Protein AF-A0A8I0DMH4-F1 (afdb_monomer)

InterPro domains:
  IPR010359 IrrE N-terminal-like domain [PF06114] (3-61)

Radius of gyration: 14.32 Å; Cα contacts (8 Å, |Δi|>4): 60; chains: 1; bounding box: 33×24×38 Å

Structure (mmCIF, N/CA/C/O backbone):
data_AF-A0A8I0DMH4-F1
#
_entry.id   AF-A0A8I0DMH4-F1
#
loop_
_atom_site.group_PDB
_atom_site.id
_atom_site.type_symbol
_atom_site.label_atom_id
_atom_site.label_alt_id
_atom_site.label_comp_id
_atom_site.label_asym_id
_atom_site.label_entity_id
_atom_site.label_seq_id
_atom_site.pdbx_PDB_ins_code
_atom_site.Cartn_x
_atom_site.Cartn_y
_atom_site.Cartn_z
_atom_site.occupancy
_atom_site.B_iso_or_equiv
_atom_site.auth_seq_id
_atom_site.auth_comp_id
_atom_site.auth_asym_id
_atom_site.auth_atom_id
_atom_site.pdbx_PDB_model_num
ATOM 1 N N . MET A 1 1 ? -9.008 14.209 -7.191 1.00 58.97 1 MET A N 1
ATOM 2 C CA . MET A 1 1 ? -8.758 13.268 -6.085 1.00 58.97 1 MET A CA 1
ATOM 3 C C . MET A 1 1 ? -7.991 12.104 -6.672 1.00 58.97 1 MET A C 1
ATOM 5 O O . MET A 1 1 ? -8.419 11.579 -7.693 1.00 58.97 1 MET A O 1
ATOM 9 N N . GLU A 1 2 ? -6.817 11.811 -6.130 1.00 85.69 2 GLU A N 1
ATOM 10 C CA . GLU A 1 2 ? -5.896 10.825 -6.700 1.00 85.69 2 GLU A CA 1
ATOM 11 C C . GLU A 1 2 ? -6.345 9.392 -6.358 1.00 85.69 2 GLU A C 1
ATOM 13 O O . GLU A 1 2 ? -6.964 9.168 -5.317 1.00 85.69 2 GLU A O 1
ATOM 18 N N . ARG A 1 3 ? -6.059 8.417 -7.238 1.00 91.38 3 ARG A N 1
ATOM 19 C CA . ARG A 1 3 ? -6.498 7.006 -7.114 1.00 91.38 3 ARG A CA 1
ATOM 20 C C . ARG A 1 3 ? -6.111 6.381 -5.768 1.00 91.38 3 ARG A C 1
ATOM 22 O O . ARG A 1 3 ? -6.903 5.643 -5.191 1.00 91.38 3 ARG A O 1
ATOM 29 N N . HIS A 1 4 ? -4.927 6.709 -5.255 1.00 92.44 4 HIS A N 1
ATOM 30 C CA . HIS A 1 4 ? -4.433 6.183 -3.983 1.00 92.44 4 HIS A CA 1
ATOM 31 C C . HIS A 1 4 ? -5.234 6.698 -2.773 1.00 92.44 4 HIS A C 1
ATOM 33 O O . HIS A 1 4 ? -5.533 5.920 -1.873 1.00 92.44 4 HIS A O 1
ATOM 39 N N . VAL A 1 5 ? -5.656 7.971 -2.786 1.00 93.94 5 VAL A N 1
ATOM 40 C CA . VAL A 1 5 ? -6.482 8.565 -1.718 1.00 93.94 5 VAL A CA 1
ATOM 41 C C . VAL A 1 5 ? -7.828 7.853 -1.646 1.00 93.94 5 VAL A C 1
ATOM 43 O O . VAL A 1 5 ? -8.277 7.472 -0.575 1.00 93.94 5 VAL A O 1
ATOM 46 N N . LEU A 1 6 ? -8.448 7.596 -2.800 1.00 94.88 6 LEU A N 1
ATOM 47 C CA . LEU A 1 6 ? -9.711 6.859 -2.864 1.00 94.88 6 LEU A CA 1
ATOM 48 C C . LEU A 1 6 ? -9.610 5.454 -2.261 1.00 94.88 6 LEU A C 1
ATOM 50 O O . LEU A 1 6 ? -10.499 5.037 -1.523 1.00 94.88 6 LEU A O 1
ATOM 54 N N . ALA A 1 7 ? -8.538 4.729 -2.575 1.00 96.06 7 ALA A N 1
ATOM 55 C CA . ALA A 1 7 ? -8.313 3.396 -2.029 1.00 96.06 7 ALA A CA 1
ATOM 56 C C . ALA A 1 7 ? -8.047 3.425 -0.517 1.00 96.06 7 ALA A C 1
ATOM 58 O O . ALA A 1 7 ? -8.536 2.557 0.201 1.00 96.06 7 ALA A O 1
ATOM 59 N N . HIS A 1 8 ? -7.327 4.438 -0.033 1.00 94.62 8 HIS A N 1
ATOM 60 C CA . HIS A 1 8 ? -7.071 4.649 1.389 1.00 94.62 8 HIS A CA 1
ATOM 61 C C . HIS A 1 8 ? -8.375 4.900 2.168 1.00 94.62 8 HIS A C 1
ATOM 63 O O . HIS A 1 8 ? -8.677 4.178 3.119 1.00 94.62 8 HIS A O 1
ATOM 69 N N . GLU A 1 9 ? -9.211 5.836 1.709 1.00 93.88 9 GLU A N 1
ATOM 70 C CA . GLU A 1 9 ? -10.510 6.119 2.338 1.00 93.88 9 GLU A CA 1
ATOM 71 C C . GLU A 1 9 ? -11.461 4.913 2.277 1.00 93.88 9 GLU A C 1
ATOM 73 O O . GLU A 1 9 ? -12.214 4.642 3.217 1.00 93.88 9 GLU A O 1
ATOM 78 N N . LEU A 1 10 ? -11.406 4.135 1.190 1.00 94.31 10 LEU A N 1
ATOM 79 C CA . LEU A 1 10 ? -12.132 2.871 1.098 1.00 94.31 10 LEU A CA 1
ATOM 80 C C . LEU A 1 10 ? -11.632 1.857 2.139 1.00 94.31 10 LEU A C 1
ATOM 82 O O . LEU A 1 10 ? -12.444 1.177 2.768 1.00 94.31 10 LEU A O 1
ATOM 86 N N . GLY A 1 11 ? -10.318 1.790 2.361 1.00 94.38 11 GLY A N 1
ATOM 87 C CA . GLY A 1 11 ? -9.708 0.988 3.417 1.00 94.38 11 GLY A CA 1
ATOM 88 C C . GLY A 1 11 ? -10.242 1.360 4.797 1.00 94.38 11 GLY A C 1
ATOM 89 O O . GLY A 1 11 ? -10.640 0.475 5.555 1.00 94.38 11 GLY A O 1
ATOM 90 N N . HIS A 1 12 ? -10.366 2.653 5.104 1.00 91.88 12 HIS A N 1
ATOM 91 C CA . HIS A 1 12 ? -11.031 3.102 6.329 1.00 91.88 12 HIS A CA 1
ATOM 92 C C . HIS A 1 12 ? -12.491 2.652 6.404 1.00 91.88 12 HIS A C 1
ATOM 94 O O . HIS A 1 12 ? -12.910 2.094 7.420 1.00 91.88 12 HIS A O 1
ATOM 100 N N . ALA A 1 13 ? -13.262 2.845 5.335 1.00 91.31 13 ALA A N 1
ATOM 101 C CA . ALA A 1 13 ? -14.673 2.471 5.315 1.00 91.31 13 ALA A CA 1
ATOM 102 C C . ALA A 1 13 ? -14.891 0.960 5.529 1.00 91.31 13 ALA A C 1
ATOM 104 O O . ALA A 1 13 ? -15.848 0.568 6.199 1.00 91.31 13 ALA A O 1
ATOM 105 N N . ILE A 1 14 ? -14.006 0.114 4.989 1.00 93.38 14 ILE A N 1
ATOM 106 C CA . ILE A 1 14 ? -14.113 -1.350 5.067 1.00 93.38 14 ILE A CA 1
ATOM 107 C C . ILE A 1 14 ? -13.523 -1.907 6.368 1.00 93.38 14 ILE A C 1
ATOM 109 O O . ILE A 1 14 ? -14.176 -2.705 7.041 1.00 93.38 14 ILE A O 1
ATOM 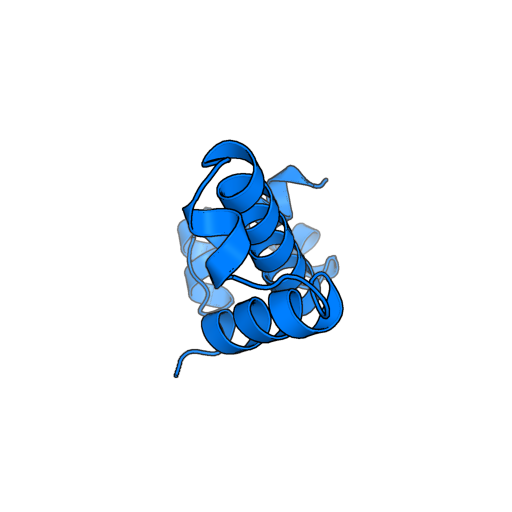113 N N . LEU A 1 15 ? -12.296 -1.520 6.728 1.00 90.88 15 LEU A N 1
ATOM 114 C CA . LEU A 1 15 ? -11.572 -2.088 7.874 1.00 90.88 15 LEU A CA 1
ATOM 115 C C . LEU A 1 15 ? -11.982 -1.453 9.205 1.00 90.88 15 LEU A C 1
ATOM 117 O O . LEU A 1 15 ? -11.882 -2.076 10.266 1.00 90.88 15 LEU A O 1
ATOM 121 N N . HIS A 1 16 ? -12.457 -0.211 9.160 1.00 87.44 16 HIS A N 1
ATOM 122 C CA . HIS A 1 16 ? -12.714 0.619 10.330 1.00 87.44 16 HIS A CA 1
ATOM 123 C C . HIS A 1 16 ? -14.137 1.230 10.341 1.00 87.44 16 HIS A C 1
ATOM 125 O O . HIS A 1 16 ? -14.304 2.390 10.715 1.00 87.44 16 HIS A O 1
ATOM 131 N N . PRO A 1 17 ? -15.207 0.458 10.036 1.00 79.94 17 PRO A N 1
ATOM 132 C CA . PRO A 1 17 ? -16.560 0.989 9.806 1.00 79.94 17 PRO A CA 1
ATOM 133 C C . PRO A 1 17 ? -17.238 1.571 11.055 1.00 79.94 17 PRO A C 1
ATOM 135 O O . PRO A 1 17 ? -18.219 2.303 10.955 1.00 79.94 17 PRO A O 1
ATOM 138 N N . LYS A 1 18 ? -16.763 1.205 12.251 1.00 72.81 18 LYS A N 1
ATOM 139 C CA . LYS A 1 18 ? -17.311 1.648 13.549 1.00 72.81 18 LYS A CA 1
ATOM 140 C C . LYS A 1 18 ? -16.373 2.592 14.292 1.00 72.81 18 LYS A C 1
ATOM 142 O O . LYS A 1 18 ? -16.610 2.924 15.454 1.00 72.81 18 LYS A O 1
ATOM 147 N N . THR A 1 19 ? -15.285 2.981 13.646 1.00 66.94 19 THR A N 1
ATOM 148 C CA . THR A 1 19 ? -14.247 3.790 14.252 1.00 66.94 19 THR A CA 1
ATOM 149 C C . THR A 1 19 ? -14.739 5.227 14.302 1.00 66.94 19 THR A C 1
ATOM 151 O O . THR A 1 19 ? -14.715 5.951 13.314 1.00 66.94 19 THR A O 1
ATOM 154 N N . ASN A 1 20 ? -15.251 5.638 15.461 1.00 62.38 20 ASN A N 1
ATOM 155 C CA . ASN A 1 20 ? -15.648 7.020 15.673 1.00 62.38 20 ASN A CA 1
ATOM 156 C C . ASN A 1 20 ? -14.366 7.855 15.801 1.00 62.38 20 ASN A C 1
ATOM 158 O O . ASN A 1 20 ? -13.747 7.876 16.866 1.00 62.38 20 ASN A O 1
ATOM 162 N N . ILE A 1 21 ? -13.936 8.479 14.701 1.00 56.41 21 ILE A N 1
ATOM 163 C CA . ILE A 1 21 ? -12.685 9.253 14.596 1.00 56.41 21 ILE A CA 1
ATOM 164 C C . ILE A 1 21 ? -12.572 10.264 15.752 1.00 56.41 21 ILE A C 1
ATOM 166 O O . ILE A 1 21 ? -11.508 10.410 16.345 1.00 56.41 21 ILE A O 1
ATOM 170 N N . THR A 1 22 ? -13.703 10.837 16.177 1.00 53.28 22 THR A N 1
ATOM 171 C CA . THR A 1 22 ? -13.794 11.782 17.304 1.00 53.28 22 THR A CA 1
ATOM 172 C C . THR A 1 22 ? -13.429 11.191 18.676 1.00 53.28 22 THR A C 1
ATOM 174 O O . THR A 1 22 ? -12.936 11.912 19.538 1.00 53.28 22 THR A O 1
ATOM 177 N N . TYR A 1 23 ? -13.626 9.887 18.909 1.00 52.03 23 TYR A N 1
ATOM 178 C CA . TYR A 1 23 ? -13.260 9.235 20.177 1.00 52.03 23 TYR A CA 1
ATOM 179 C C . TYR A 1 23 ? -11.758 8.915 20.237 1.00 52.03 23 TYR A C 1
ATOM 181 O O . TYR A 1 23 ? -11.122 9.049 21.285 1.00 52.03 23 TYR A O 1
ATOM 189 N N . LEU A 1 24 ? -11.173 8.544 19.097 1.00 54.44 24 LEU A N 1
ATOM 190 C CA . LEU A 1 24 ? -9.759 8.183 18.968 1.00 54.44 24 LEU A CA 1
ATOM 191 C C . LEU A 1 24 ? -8.799 9.363 19.128 1.00 54.44 24 LEU A C 1
ATOM 193 O O . LEU A 1 24 ? -7.701 9.170 19.655 1.00 54.44 24 LEU A O 1
ATOM 197 N N . GLU A 1 25 ? -9.224 10.571 18.749 1.00 53.34 25 GLU A N 1
ATOM 198 C CA . GLU A 1 25 ? -8.447 11.803 18.949 1.00 53.34 25 GLU A CA 1
ATOM 199 C C . GLU A 1 25 ? -8.135 12.086 20.426 1.00 53.34 25 GLU A C 1
ATOM 201 O O . GLU A 1 25 ? -7.141 12.740 20.727 1.00 53.34 25 GLU A O 1
ATOM 206 N N . SER A 1 26 ? -8.941 11.562 21.356 1.00 55.09 26 SER A N 1
ATOM 207 C CA . SER A 1 26 ? 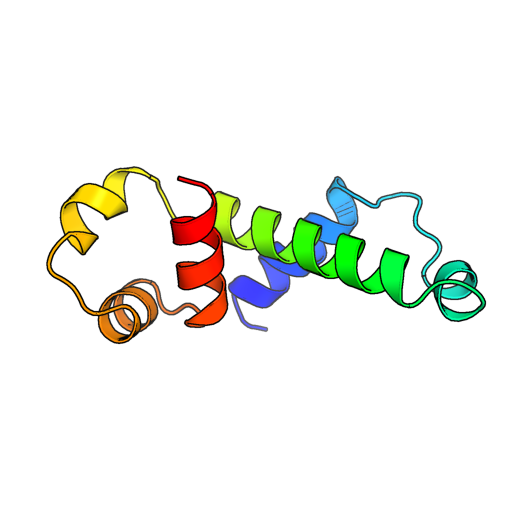-8.843 11.921 22.774 1.00 55.09 26 SER A CA 1
ATOM 208 C C . SER A 1 26 ? -7.877 11.074 23.611 1.00 55.09 26 SER A C 1
ATOM 210 O O . SER A 1 26 ? -7.512 11.524 24.693 1.00 55.09 26 SER A O 1
ATOM 212 N N . ASN A 1 27 ? -7.441 9.881 23.163 1.00 50.91 27 ASN A N 1
ATOM 213 C CA . ASN A 1 27 ? -6.727 8.958 24.069 1.00 50.91 27 ASN A CA 1
ATOM 214 C C . ASN A 1 27 ? -5.574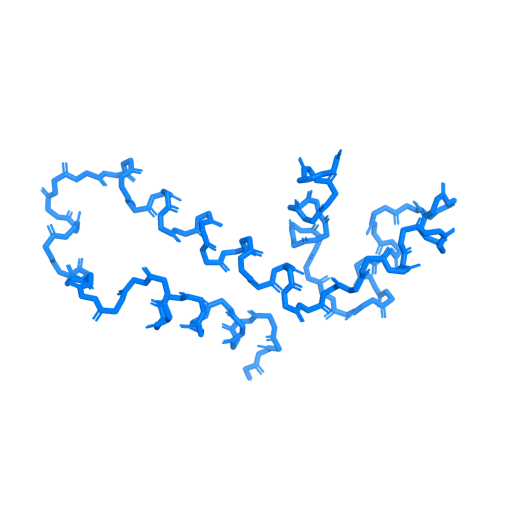 8.104 23.506 1.00 50.91 27 ASN A C 1
ATOM 216 O O . ASN A 1 27 ? -4.865 7.504 24.312 1.00 50.91 27 ASN A O 1
ATOM 220 N N . THR A 1 28 ? -5.322 8.000 22.194 1.00 60.06 28 THR A N 1
ATOM 221 C CA . THR A 1 28 ? -4.321 7.019 21.711 1.00 60.06 28 THR A CA 1
ATOM 222 C C . THR A 1 28 ? -3.722 7.365 20.342 1.00 60.06 28 THR A C 1
ATOM 224 O O . THR A 1 28 ? -4.174 6.838 19.325 1.00 60.06 28 THR A O 1
ATOM 227 N N . PHE A 1 29 ? -2.653 8.171 20.295 1.00 61.59 29 PHE A N 1
ATOM 228 C CA . PHE A 1 29 ? -1.841 8.372 19.075 1.00 61.59 29 PHE A CA 1
ATOM 229 C C . PHE A 1 29 ? -1.466 7.042 18.390 1.00 61.59 29 PHE A C 1
ATOM 231 O O . PHE A 1 29 ? -1.562 6.912 17.173 1.00 61.59 29 PHE A O 1
ATOM 238 N N . TYR A 1 30 ? -1.155 6.024 19.196 1.00 60.97 30 TYR A N 1
ATOM 239 C CA . TYR A 1 30 ? -0.811 4.673 18.750 1.00 60.97 30 TYR A CA 1
ATOM 240 C C . TYR A 1 30 ? -1.931 3.956 17.976 1.00 60.97 30 TYR A C 1
ATOM 242 O O . TYR A 1 30 ? -1.671 3.204 17.041 1.00 60.97 30 TYR A O 1
ATOM 250 N N . SER A 1 31 ? -3.194 4.176 18.345 1.00 72.62 31 SER A N 1
ATOM 251 C CA . SER A 1 31 ? -4.318 3.546 17.646 1.00 72.62 31 SER A CA 1
ATOM 252 C C . SER A 1 31 ? -4.606 4.235 16.316 1.00 72.62 31 SER A C 1
ATOM 254 O O . SER A 1 31 ? -4.983 3.556 15.366 1.00 72.62 31 SER A O 1
ATOM 256 N N . LYS A 1 32 ? -4.388 5.558 16.233 1.00 78.56 32 LYS A N 1
ATOM 257 C CA . LYS A 1 32 ? -4.499 6.299 14.972 1.00 78.56 32 LYS A CA 1
ATOM 258 C C . LYS A 1 32 ? -3.459 5.797 13.974 1.00 78.56 32 LYS A C 1
ATOM 260 O O . LYS A 1 32 ? -3.832 5.378 12.892 1.00 78.56 32 LYS A O 1
ATOM 265 N N . GLU A 1 33 ? -2.192 5.720 14.379 1.00 82.81 33 GLU A N 1
ATOM 266 C CA . GLU A 1 33 ? -1.109 5.203 13.531 1.00 82.81 33 GLU A CA 1
ATOM 267 C C . GLU A 1 33 ? -1.420 3.808 12.963 1.00 82.81 33 GLU A C 1
ATOM 269 O O . GLU A 1 33 ? -1.254 3.571 11.771 1.00 82.81 33 GLU A O 1
ATOM 274 N N . LYS A 1 34 ? -1.968 2.897 13.777 1.00 86.25 34 LYS A N 1
ATOM 275 C CA . LYS A 1 34 ? -2.380 1.564 13.305 1.00 86.25 34 LYS A CA 1
ATOM 276 C C . LYS A 1 34 ? -3.494 1.591 12.263 1.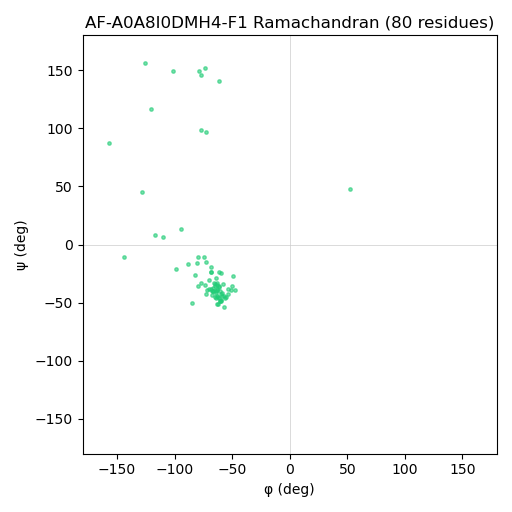00 86.25 34 LYS A C 1
ATOM 278 O O . LYS A 1 34 ? -3.471 0.773 11.349 1.00 86.25 34 LYS A O 1
ATOM 283 N N . ILE A 1 35 ? -4.470 2.481 12.428 1.00 89.50 35 ILE A N 1
ATOM 284 C CA . ILE A 1 35 ? -5.589 2.641 11.492 1.00 89.50 35 ILE A CA 1
ATOM 285 C C . ILE A 1 35 ? -5.085 3.188 10.153 1.00 89.50 35 ILE A C 1
ATOM 287 O O . ILE A 1 35 ? -5.453 2.665 9.104 1.00 89.50 35 ILE A O 1
ATOM 291 N N . GLU A 1 36 ? -4.201 4.186 10.192 1.00 90.25 36 GLU A N 1
ATOM 292 C CA . GLU A 1 36 ? -3.567 4.750 8.995 1.00 90.25 36 GLU A CA 1
ATOM 293 C C . GLU A 1 36 ? -2.716 3.703 8.265 1.00 90.25 36 GLU A C 1
ATOM 295 O O . GLU A 1 36 ? -2.819 3.553 7.048 1.00 90.25 36 GLU A O 1
ATOM 300 N N . ILE A 1 37 ? -1.909 2.926 9.003 1.00 91.75 37 ILE A N 1
ATOM 301 C CA . ILE A 1 37 ? -1.115 1.830 8.430 1.00 91.75 37 ILE A CA 1
ATOM 302 C C . ILE A 1 37 ? -2.038 0.808 7.766 1.00 91.75 37 ILE A C 1
ATOM 304 O O . ILE A 1 37 ? -1.817 0.466 6.612 1.00 91.75 37 ILE A O 1
ATOM 308 N N . ALA A 1 38 ? -3.097 0.363 8.446 1.00 92.75 38 ALA A N 1
ATOM 309 C CA . ALA A 1 38 ? -4.024 -0.619 7.891 1.00 92.75 38 ALA A CA 1
ATOM 310 C C . ALA A 1 38 ? -4.719 -0.122 6.610 1.00 92.75 38 ALA A C 1
ATOM 312 O O . ALA A 1 38 ? -4.854 -0.886 5.654 1.00 92.75 38 ALA A O 1
ATOM 313 N N . ALA A 1 39 ? -5.119 1.151 6.557 1.00 94.44 39 ALA A N 1
ATOM 314 C CA . ALA A 1 39 ? -5.711 1.750 5.363 1.00 94.44 39 ALA A CA 1
ATOM 315 C C . ALA A 1 39 ? -4.705 1.888 4.210 1.00 94.44 39 ALA A C 1
ATOM 317 O O . ALA A 1 39 ? -5.039 1.589 3.063 1.00 94.44 39 ALA A O 1
ATOM 318 N N . ASN A 1 40 ? -3.458 2.267 4.500 1.00 94.62 40 ASN A N 1
ATOM 319 C CA . ASN A 1 40 ? -2.400 2.315 3.491 1.00 94.62 40 ASN A CA 1
ATOM 320 C C . ASN A 1 40 ? -2.036 0.924 2.963 1.00 94.62 40 ASN A C 1
ATOM 322 O O . ASN A 1 40 ? -1.863 0.765 1.757 1.00 94.62 40 ASN A O 1
ATOM 326 N N . THR A 1 41 ? -1.977 -0.089 3.831 1.00 94.62 41 THR A N 1
ATOM 327 C CA . THR A 1 41 ? -1.788 -1.486 3.422 1.00 94.62 41 THR A CA 1
ATOM 328 C C . THR A 1 41 ? -2.944 -1.948 2.546 1.00 94.62 41 THR A C 1
ATOM 330 O O . THR A 1 41 ? -2.709 -2.497 1.478 1.00 94.62 41 THR A O 1
ATOM 333 N N . PHE A 1 42 ? -4.191 -1.657 2.927 1.00 95.44 42 PHE A N 1
ATOM 334 C CA . PHE A 1 42 ? -5.351 -1.960 2.089 1.00 95.44 42 PHE A CA 1
ATOM 335 C C . PHE A 1 42 ? -5.237 -1.318 0.701 1.00 95.44 42 PHE A C 1
ATOM 337 O O . PHE A 1 42 ? -5.474 -1.980 -0.306 1.00 95.44 42 PHE A O 1
ATOM 344 N N . ALA A 1 43 ? -4.852 -0.043 0.636 1.00 95.88 43 ALA A N 1
ATOM 345 C CA . ALA A 1 43 ? -4.663 0.650 -0.629 1.00 95.88 43 ALA A CA 1
ATOM 346 C C . ALA A 1 43 ? -3.530 0.031 -1.463 1.00 95.88 43 ALA A C 1
ATOM 348 O O . ALA A 1 43 ? -3.697 -0.143 -2.665 1.00 95.88 43 ALA A O 1
ATOM 349 N N . ALA A 1 44 ? -2.406 -0.334 -0.846 1.00 94.38 44 ALA A N 1
ATOM 350 C CA . ALA A 1 44 ? -1.300 -1.000 -1.526 1.00 94.38 44 ALA A CA 1
ATOM 351 C C . ALA A 1 44 ? -1.735 -2.347 -2.129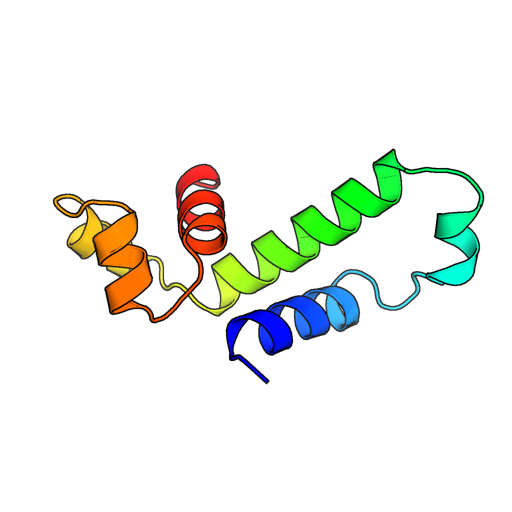 1.00 94.38 44 ALA A C 1
ATOM 353 O O . ALA A 1 44 ? -1.526 -2.583 -3.317 1.00 94.38 44 ALA A O 1
ATOM 354 N N . GLU A 1 45 ? -2.415 -3.183 -1.341 1.00 94.00 45 GLU A N 1
ATOM 355 C CA . GLU A 1 45 ? -2.918 -4.493 -1.772 1.00 94.00 45 GLU A CA 1
ATOM 356 C C . GLU A 1 45 ? -3.994 -4.397 -2.857 1.00 94.00 45 GLU A C 1
ATOM 358 O O . GLU A 1 45 ? -4.053 -5.232 -3.755 1.00 94.00 45 GLU A O 1
ATOM 363 N N . LEU A 1 46 ? -4.848 -3.374 -2.795 1.00 95.25 46 LEU A N 1
ATOM 364 C CA . LEU A 1 46 ? -5.896 -3.165 -3.789 1.00 95.25 46 LEU A CA 1
ATOM 365 C C . LEU A 1 46 ? -5.343 -2.653 -5.124 1.00 95.25 46 LEU A C 1
ATOM 367 O O . LEU A 1 46 ? -5.922 -2.925 -6.176 1.00 95.25 46 LEU A O 1
ATOM 371 N N . LEU A 1 47 ? -4.296 -1.829 -5.081 1.00 93.75 47 LEU A N 1
ATOM 372 C CA . LEU A 1 47 ? -3.855 -1.067 -6.245 1.00 93.75 47 LEU A CA 1
ATOM 373 C C . LEU A 1 47 ? -2.675 -1.681 -6.991 1.00 93.75 47 LEU A C 1
ATOM 375 O O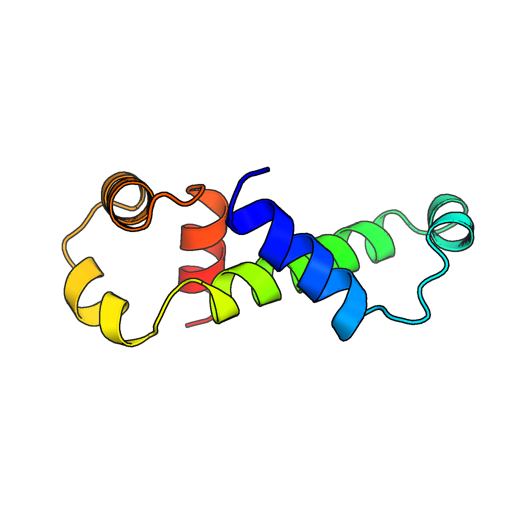 . LEU A 1 47 ? -2.513 -1.309 -8.155 1.00 93.75 47 LEU A O 1
ATOM 379 N N . ILE A 1 48 ? -1.893 -2.552 -6.344 1.00 92.12 48 ILE A N 1
ATOM 380 C CA . ILE 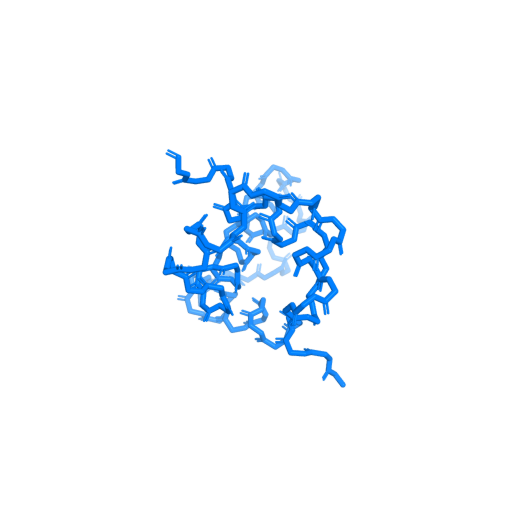A 1 48 ? -0.659 -3.145 -6.874 1.00 92.12 48 ILE A CA 1
ATOM 381 C C . ILE A 1 48 ? -0.812 -4.671 -6.907 1.00 92.12 48 ILE A C 1
ATOM 383 O O . ILE A 1 48 ? -0.960 -5.316 -5.865 1.00 92.12 48 ILE A O 1
ATOM 387 N N . GLU A 1 49 ? -0.765 -5.243 -8.109 1.00 89.69 49 GLU A N 1
ATOM 388 C CA . GLU A 1 49 ? -0.871 -6.688 -8.330 1.00 89.69 49 GLU A CA 1
ATOM 389 C C . GLU A 1 49 ? 0.430 -7.424 -7.991 1.00 89.69 49 GLU A C 1
ATOM 391 O O . GLU A 1 49 ? 1.527 -6.935 -8.264 1.00 89.69 49 GLU A O 1
ATOM 396 N N . ASP A 1 50 ? 0.317 -8.650 -7.472 1.00 87.88 50 ASP A N 1
ATOM 397 C CA . ASP A 1 50 ? 1.494 -9.444 -7.101 1.00 87.88 50 ASP A CA 1
ATOM 398 C C . ASP A 1 50 ? 2.328 -9.902 -8.309 1.00 87.88 50 ASP A C 1
ATOM 400 O O . ASP A 1 50 ? 3.527 -10.147 -8.205 1.00 87.88 50 ASP A O 1
ATOM 404 N N . SER A 1 51 ? 1.723 -9.995 -9.492 1.00 84.12 51 SER A N 1
ATOM 405 C CA . SER A 1 51 ? 2.437 -10.318 -10.733 1.00 84.12 51 SER A CA 1
ATOM 406 C C . SER A 1 51 ? 3.510 -9.290 -11.094 1.00 84.12 51 SER A C 1
ATOM 408 O O . SER A 1 51 ? 4.466 -9.630 -11.791 1.00 84.12 51 SER A O 1
ATOM 410 N N . LEU A 1 52 ? 3.391 -8.054 -10.600 1.00 80.81 52 LEU A N 1
ATOM 411 C CA . LEU A 1 52 ? 4.331 -6.977 -10.896 1.00 80.81 52 LEU A CA 1
ATOM 412 C C . LEU A 1 52 ? 5.680 -7.166 -10.191 1.00 80.81 52 LEU A C 1
ATOM 414 O O . LEU A 1 52 ? 6.665 -6.568 -10.607 1.00 80.81 52 LEU A O 1
ATOM 418 N N . PHE A 1 53 ? 5.798 -8.039 -9.181 1.00 79.62 53 PHE A N 1
ATOM 419 C CA . PHE A 1 53 ? 7.095 -8.281 -8.530 1.00 79.62 53 PHE A CA 1
ATOM 420 C C . PHE A 1 53 ? 8.124 -8.907 -9.456 1.00 79.62 53 PHE A C 1
ATOM 422 O O . PHE A 1 53 ? 9.311 -8.607 -9.340 1.00 79.62 53 PHE A O 1
ATOM 429 N N . ASP A 1 54 ? 7.691 -9.766 -10.377 1.00 81.94 54 ASP A N 1
ATOM 430 C CA . ASP A 1 54 ? 8.597 -10.336 -11.368 1.00 81.94 54 ASP A CA 1
ATOM 431 C C . ASP A 1 54 ? 9.125 -9.262 -12.326 1.00 81.94 54 ASP A C 1
ATOM 433 O O . ASP A 1 54 ? 10.290 -9.319 -12.723 1.00 81.94 54 ASP A O 1
ATOM 437 N N . GLU A 1 55 ? 8.302 -8.256 -12.628 1.00 78.69 55 GLU A N 1
ATOM 438 C CA . GLU A 1 55 ? 8.671 -7.092 -13.433 1.00 78.69 55 GLU A CA 1
ATOM 439 C C . GLU A 1 55 ? 9.587 -6.142 -12.647 1.00 78.69 55 GLU A C 1
ATOM 441 O O . GLU A 1 55 ? 10.632 -5.727 -13.138 1.00 78.69 55 GLU A O 1
ATOM 446 N N . TYR A 1 56 ? 9.280 -5.893 -11.376 1.00 79.38 56 TYR A N 1
ATOM 447 C CA . TYR A 1 56 ? 10.010 -4.974 -10.503 1.00 79.38 56 TYR A CA 1
ATOM 448 C C . TYR A 1 56 ? 11.355 -5.478 -9.991 1.00 79.38 56 TYR A C 1
ATOM 450 O O . TYR A 1 56 ? 12.128 -4.680 -9.461 1.00 79.38 56 TYR A O 1
ATOM 458 N N . LYS A 1 57 ? 11.691 -6.761 -10.171 1.00 78.38 57 LYS A N 1
ATOM 459 C CA . LYS A 1 57 ? 12.956 -7.359 -9.695 1.00 78.38 57 LYS A CA 1
ATOM 460 C C . LYS A 1 57 ? 14.217 -6.573 -10.064 1.00 78.38 57 LYS A C 1
ATOM 462 O O . LYS A 1 57 ? 15.212 -6.677 -9.353 1.00 78.38 57 LYS A O 1
ATOM 467 N N . ASN A 1 58 ? 14.183 -5.813 -11.158 1.00 82.62 58 ASN A N 1
ATOM 468 C CA . ASN A 1 58 ? 15.323 -5.041 -11.654 1.00 82.62 58 ASN A CA 1
ATOM 469 C C . ASN A 1 58 ? 15.094 -3.521 -11.661 1.00 82.62 58 ASN A C 1
ATOM 471 O O . ASN A 1 58 ? 15.918 -2.802 -12.221 1.00 82.62 58 ASN A O 1
ATOM 475 N N . HIS A 1 59 ? 13.997 -3.037 -11.076 1.00 84.94 59 HIS A N 1
ATOM 476 C CA . HIS A 1 59 ? 13.636 -1.620 -11.083 1.00 84.94 59 HIS A CA 1
ATOM 477 C C . HIS A 1 59 ? 13.971 -0.948 -9.752 1.00 84.94 59 HIS A C 1
ATOM 479 O O . HIS A 1 59 ? 13.924 -1.570 -8.690 1.00 84.94 59 HIS A O 1
ATOM 485 N N . ALA A 1 60 ? 14.290 0.343 -9.799 1.00 90.75 60 ALA A N 1
ATOM 486 C CA . ALA A 1 60 ? 14.337 1.166 -8.595 1.00 90.75 60 ALA A CA 1
ATOM 487 C C . ALA A 1 60 ? 12.908 1.465 -8.104 1.00 90.75 60 ALA A C 1
ATOM 489 O O . ALA A 1 60 ? 11.972 1.538 -8.901 1.00 90.75 60 ALA A O 1
ATOM 490 N N . ILE A 1 61 ? 12.720 1.674 -6.798 1.00 90.19 61 ILE A N 1
ATOM 491 C CA . ILE A 1 61 ? 11.389 1.921 -6.205 1.00 90.19 61 ILE A CA 1
ATOM 492 C C . ILE A 1 61 ? 10.718 3.149 -6.846 1.00 90.19 61 ILE A C 1
ATOM 494 O O . ILE A 1 61 ? 9.503 3.180 -7.035 1.00 90.19 61 ILE A O 1
ATOM 498 N N . GLU A 1 62 ? 11.508 4.152 -7.217 1.00 92.81 62 GLU A N 1
ATOM 499 C CA . GLU A 1 62 ? 11.065 5.356 -7.915 1.00 92.81 62 GLU A CA 1
ATOM 500 C C . GLU A 1 62 ? 10.490 5.044 -9.304 1.00 92.81 62 GLU A C 1
ATOM 502 O O . GLU A 1 62 ? 9.495 5.644 -9.710 1.00 92.81 62 GLU A O 1
ATOM 507 N N . GLU A 1 63 ? 11.084 4.089 -10.022 1.00 91.50 63 GLU A N 1
ATOM 508 C CA . GLU A 1 63 ? 10.616 3.651 -11.340 1.00 91.50 63 GLU A CA 1
ATOM 509 C C . GLU A 1 63 ? 9.318 2.851 -11.223 1.00 91.50 63 GLU A C 1
ATOM 511 O O . GLU A 1 63 ? 8.403 3.049 -12.022 1.00 91.50 63 GLU A O 1
ATOM 516 N N . MET A 1 64 ? 9.197 2.006 -10.195 1.00 91.00 64 MET A N 1
ATOM 517 C CA . MET A 1 64 ? 7.954 1.287 -9.889 1.00 91.00 64 MET A CA 1
ATOM 518 C C . MET A 1 64 ? 6.819 2.275 -9.589 1.00 91.00 64 MET A C 1
ATOM 520 O O . MET A 1 64 ? 5.748 2.205 -10.184 1.00 91.00 64 MET A O 1
ATOM 524 N N . ALA A 1 65 ? 7.078 3.255 -8.716 1.00 91.44 65 ALA A N 1
ATOM 525 C CA . ALA A 1 65 ? 6.121 4.297 -8.353 1.00 91.44 65 ALA A CA 1
ATOM 526 C C . ALA A 1 65 ? 5.662 5.115 -9.572 1.00 91.44 65 ALA A C 1
ATOM 528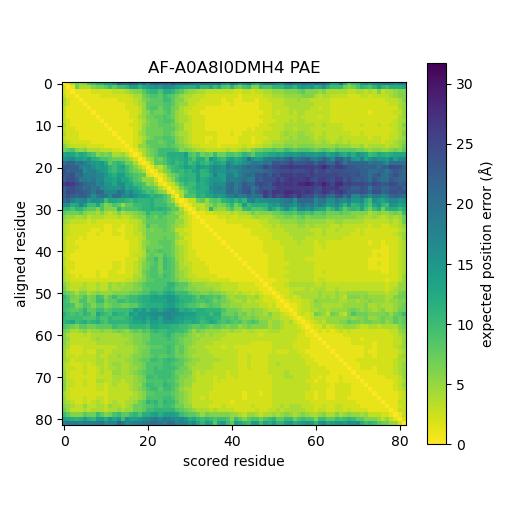 O O . ALA A 1 65 ? 4.471 5.395 -9.723 1.00 91.44 65 ALA A O 1
ATOM 529 N N . ALA A 1 66 ? 6.594 5.461 -10.465 1.00 91.56 66 ALA A N 1
ATOM 530 C CA . ALA A 1 66 ? 6.283 6.154 -11.709 1.00 91.56 66 ALA A CA 1
ATOM 531 C C . ALA A 1 66 ? 5.453 5.287 -12.671 1.00 91.56 66 ALA A C 1
ATOM 533 O O . ALA A 1 66 ? 4.522 5.799 -13.290 1.00 91.56 66 ALA A O 1
ATOM 534 N N . THR A 1 67 ? 5.763 3.991 -12.766 1.00 89.88 67 THR A N 1
ATOM 535 C CA . THR A 1 67 ? 5.058 3.030 -13.632 1.00 89.88 67 THR A CA 1
ATOM 536 C C . THR A 1 67 ? 3.607 2.849 -13.191 1.00 89.88 67 THR A C 1
ATOM 538 O O . THR A 1 67 ? 2.695 2.957 -14.009 1.00 89.88 67 THR A O 1
ATOM 541 N N . GLU A 1 68 ? 3.377 2.693 -11.887 1.00 88.56 68 GLU A N 1
ATOM 542 C CA . GLU A 1 68 ? 2.029 2.546 -11.322 1.00 88.56 68 GLU A CA 1
ATOM 543 C C . GLU A 1 68 ? 1.278 3.864 -11.158 1.00 88.56 68 GLU A C 1
ATOM 545 O O . GLU A 1 68 ? 0.079 3.876 -10.855 1.00 88.56 68 GLU A O 1
ATOM 550 N N . ASN A 1 69 ? 1.981 4.988 -11.326 1.00 91.75 69 ASN A N 1
ATOM 551 C CA . ASN A 1 69 ? 1.484 6.315 -10.993 1.00 91.75 69 ASN A CA 1
ATOM 552 C C . ASN A 1 69 ? 0.953 6.366 -9.542 1.00 91.75 69 ASN A C 1
ATOM 554 O O . ASN A 1 69 ? -0.165 6.820 -9.269 1.00 91.75 69 ASN A O 1
ATOM 558 N N . LEU A 1 70 ? 1.757 5.842 -8.610 1.00 92.44 70 LEU A N 1
ATOM 559 C CA . LEU A 1 70 ? 1.458 5.747 -7.181 1.00 92.44 70 LEU A CA 1
ATOM 560 C C . LEU A 1 70 ? 2.564 6.391 -6.333 1.00 92.44 70 LEU A C 1
ATOM 562 O O . LEU A 1 70 ? 3.713 6.474 -6.764 1.00 92.44 70 LEU A O 1
ATOM 566 N N . PRO A 1 71 ? 2.259 6.820 -5.096 1.00 92.44 71 PRO A N 1
ATOM 567 C CA . PRO A 1 71 ? 3.284 7.278 -4.168 1.00 92.44 71 PRO A CA 1
ATOM 568 C C . PRO A 1 71 ? 4.295 6.173 -3.836 1.00 92.44 71 PRO A C 1
ATOM 570 O O . PRO A 1 71 ? 3.916 5.030 -3.578 1.00 92.44 71 PRO A O 1
ATOM 573 N N . ILE A 1 72 ? 5.572 6.551 -3.730 1.00 92.81 72 ILE A N 1
ATOM 574 C CA . ILE A 1 72 ? 6.680 5.664 -3.330 1.00 92.81 72 ILE A CA 1
ATOM 575 C C . ILE A 1 72 ? 6.374 4.910 -2.030 1.00 92.81 72 ILE A C 1
ATOM 577 O O . ILE A 1 72 ? 6.692 3.730 -1.908 1.00 92.81 72 ILE A O 1
ATOM 581 N N . GLU A 1 73 ? 5.738 5.568 -1.059 1.00 90.75 73 GLU A N 1
ATOM 582 C CA . GLU A 1 73 ? 5.403 4.937 0.221 1.00 90.75 73 GLU A CA 1
ATOM 583 C C . GLU A 1 73 ? 4.429 3.764 0.061 1.00 90.75 73 GLU A C 1
ATOM 585 O O . GLU A 1 73 ? 4.558 2.769 0.766 1.00 90.75 73 GLU A O 1
ATOM 590 N N . LEU A 1 74 ? 3.515 3.815 -0.913 1.00 91.56 74 LEU A N 1
ATOM 591 C CA . LEU A 1 74 ? 2.586 2.715 -1.179 1.00 91.56 74 LEU A CA 1
ATOM 592 C C . LEU A 1 74 ? 3.306 1.500 -1.783 1.00 91.56 74 LEU A C 1
ATOM 594 O O . LEU A 1 74 ? 3.024 0.365 -1.406 1.00 91.56 74 LEU A O 1
ATOM 598 N N . ILE A 1 75 ? 4.286 1.750 -2.658 1.00 92.69 75 ILE A N 1
ATOM 599 C CA . ILE A 1 75 ? 5.157 0.709 -3.221 1.00 92.69 75 ILE A CA 1
ATOM 600 C C . ILE A 1 75 ? 5.995 0.060 -2.113 1.00 92.69 75 ILE A C 1
ATOM 602 O O . ILE A 1 75 ? 6.046 -1.163 -2.014 1.00 92.69 75 ILE A O 1
ATOM 606 N N . LYS A 1 76 ? 6.606 0.860 -1.229 1.00 91.62 76 LYS A N 1
ATOM 607 C CA . LYS A 1 76 ? 7.369 0.345 -0.078 1.00 91.62 76 LYS A CA 1
ATOM 608 C C . LYS A 1 76 ? 6.510 -0.508 0.847 1.00 91.62 76 LYS A C 1
ATOM 610 O O . LYS A 1 76 ? 6.965 -1.549 1.305 1.00 91.62 76 LYS A O 1
ATOM 615 N N . ILE A 1 77 ? 5.284 -0.064 1.128 1.00 91.50 77 ILE A N 1
ATOM 616 C CA . ILE A 1 77 ? 4.320 -0.823 1.927 1.00 91.50 77 ILE A CA 1
ATOM 617 C C . ILE A 1 77 ? 4.095 -2.184 1.282 1.00 91.50 77 ILE A C 1
ATOM 619 O O . ILE A 1 77 ? 4.334 -3.187 1.943 1.00 91.50 77 ILE A O 1
ATOM 623 N N . LYS A 1 78 ? 3.745 -2.228 -0.008 1.00 89.62 78 LYS A N 1
ATOM 624 C CA . LYS A 1 78 ? 3.527 -3.484 -0.731 1.00 89.62 78 LYS A CA 1
ATOM 625 C C . LYS A 1 78 ? 4.743 -4.424 -0.652 1.00 89.62 78 LYS A C 1
ATOM 627 O O . LYS A 1 78 ? 4.585 -5.601 -0.352 1.00 89.62 78 LYS A O 1
ATOM 632 N N . LEU A 1 79 ? 5.954 -3.898 -0.854 1.00 87.44 79 LEU A N 1
ATOM 633 C CA . LEU A 1 79 ? 7.195 -4.683 -0.799 1.00 87.44 79 LEU A CA 1
ATOM 634 C C . LEU A 1 79 ? 7.556 -5.189 0.609 1.00 87.44 79 LEU A C 1
ATOM 636 O O . LEU A 1 79 ? 8.279 -6.171 0.720 1.00 87.44 79 LEU A O 1
ATOM 640 N N . ASN A 1 80 ? 7.078 -4.544 1.678 1.00 84.19 80 ASN A N 1
ATOM 641 C CA . ASN A 1 80 ? 7.357 -4.954 3.061 1.00 84.19 80 ASN A CA 1
ATOM 642 C C . ASN A 1 80 ? 6.476 -6.116 3.558 1.00 84.19 80 ASN A C 1
ATOM 644 O O . ASN A 1 80 ? 6.782 -6.690 4.603 1.00 84.19 80 ASN A O 1
ATOM 648 N N . TYR A 1 81 ? 5.368 -6.428 2.879 1.00 66.81 81 TYR A N 1
ATOM 649 C CA . TYR A 1 81 ? 4.439 -7.500 3.272 1.00 66.81 81 TYR A CA 1
ATOM 650 C C . TYR A 1 81 ? 4.721 -8.844 2.575 1.00 66.81 81 TYR A C 1
ATOM 652 O O . TYR A 1 81 ? 3.902 -9.762 2.662 1.00 66.81 81 TYR A O 1
ATOM 660 N N . ILE A 1 82 ? 5.886 -8.970 1.931 1.00 54.97 82 ILE A N 1
ATOM 661 C CA . ILE A 1 82 ? 6.365 -10.149 1.189 1.00 54.97 82 ILE A CA 1
ATOM 662 C C . ILE A 1 82 ? 7.688 -10.611 1.788 1.00 54.97 82 ILE A C 1
ATOM 664 O O . ILE A 1 82 ? 7.848 -11.841 1.961 1.00 54.97 82 ILE A 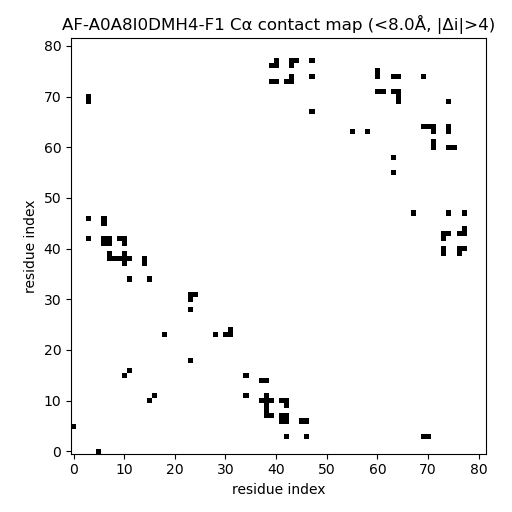O 1
#

Sequence (82 aa):
MERHVLAHELGHAILHPKTNITYLESNTFYSKEKIEIAANTFAAELLIEDSLFDEYKNHAIEEMAATENLPIELIKIKLNYI

Mean predicted aligned error: 6.38 Å

Solvent-accessible surface area (backbone atoms only — not comparable to full-atom values): 4838 Å² total; per-residue (Å²): 136,59,74,65,58,55,35,25,56,48,24,38,56,70,80,42,71,81,64,56,66,79,64,51,76,75,78,38,74,71,58,51,54,52,52,52,50,51,11,46,48,43,22,21,64,73,73,51,64,77,75,48,54,75,69,45,74,84,54,53,66,68,55,51,17,61,73,71,71,45,60,53,67,41,51,52,50,51,64,70,80,113

Secondary structure (DSSP, 8-state):
--HHHHHHHHHHHHH-TT--HHHHTTT-HHHHHHHHHHHHHHHHHHHS-TTHHHHHTTS-HHHHHHHHT--HHHHHHHHHT-

pLDDT: mean 83.55, std 13.34, range [50.91, 96.06]

Organism: NCBI:txid2763037

Foldseek 3Di:
DDLLVVQLVVQCCPVPVPPPVVVCVPDDPPVVVVSSLSSLLSSLPVQDDPVCCVVCVPPDLVVVCVVSVHDSVSSVSNVVVD